Protein AF-A0AA92CLL3-F1 (afdb_monomer_lite)

Secondary structure (DSSP, 8-state):
-------------------HHHHHHHHHHS-TTSB-HHHHHHHHHHHHHTT---HHHHHHHHTTSHHHHHHHHHHHHHTT-------TT--B-HHHHHHHHHHHHHHTT---HHHHHHHHHHHHHHHHHHSPP--------S--------------

Structure (mmCIF, N/CA/C/O backbone):
data_AF-A0AA92CLL3-F1
#
_entry.id   AF-A0AA92CLL3-F1
#
loop_
_atom_site.group_PDB
_atom_site.id
_atom_site.type_symbol
_atom_site.label_atom_id
_atom_site.label_alt_id
_atom_site.label_comp_id
_atom_site.label_asym_id
_atom_site.label_entity_id
_atom_site.label_seq_id
_atom_site.pdbx_PDB_ins_code
_atom_site.Cartn_x
_atom_site.Cartn_y
_atom_site.Cartn_z
_atom_site.occupancy
_atom_site.B_iso_or_equiv
_atom_site.auth_seq_id
_atom_site.auth_comp_id
_atom_site.auth_asym_id
_atom_site.auth_atom_id
_atom_site.pdbx_PDB_model_num
ATOM 1 N N . MET A 1 1 ? -54.716 -18.758 -22.689 1.00 41.44 1 MET A N 1
ATOM 2 C CA . MET A 1 1 ? -53.294 -18.399 -22.881 1.00 41.44 1 MET A CA 1
ATOM 3 C C . MET A 1 1 ? -52.823 -17.810 -21.565 1.00 41.44 1 MET A C 1
ATOM 5 O O . MET A 1 1 ? -53.560 -17.015 -21.003 1.00 41.44 1 MET A O 1
ATOM 9 N N . LYS A 1 2 ? -51.735 -18.344 -21.000 1.00 40.25 2 LYS A N 1
ATOM 10 C CA . LYS A 1 2 ? -51.294 -18.073 -19.625 1.00 40.25 2 LYS A CA 1
ATOM 11 C C . LYS A 1 2 ? -50.705 -16.665 -19.520 1.00 40.25 2 LYS A C 1
ATOM 13 O O . LYS A 1 2 ? -49.882 -16.295 -20.350 1.00 40.25 2 LYS A O 1
ATOM 18 N N . GLU A 1 3 ? -51.135 -15.930 -18.503 1.00 40.72 3 GLU A N 1
ATOM 19 C CA . GLU A 1 3 ? -50.569 -14.650 -18.087 1.00 40.72 3 GLU A CA 1
ATOM 20 C C . GLU A 1 3 ? -49.137 -14.883 -17.591 1.00 40.72 3 GLU A C 1
ATOM 22 O O . GLU A 1 3 ? -48.907 -15.638 -16.644 1.00 40.72 3 GLU A O 1
ATOM 27 N N . ALA A 1 4 ? -48.162 -14.289 -18.279 1.00 44.03 4 ALA A N 1
ATOM 28 C CA . ALA A 1 4 ? -46.783 -14.271 -17.826 1.00 44.03 4 ALA A CA 1
ATOM 29 C C . ALA A 1 4 ? -46.662 -13.180 -16.760 1.00 44.03 4 ALA A C 1
ATOM 31 O O . ALA A 1 4 ? -46.654 -11.988 -17.058 1.00 44.03 4 ALA A O 1
ATOM 32 N N . LYS A 1 5 ? -46.632 -13.638 -15.510 1.00 43.91 5 LYS A N 1
ATOM 33 C CA . LYS A 1 5 ? -46.227 -12.903 -14.318 1.00 43.91 5 LYS A CA 1
ATOM 34 C C . LYS A 1 5 ? -44.885 -12.224 -14.603 1.00 43.91 5 LYS A C 1
ATOM 36 O O . LYS A 1 5 ? -43.877 -12.907 -14.745 1.00 43.91 5 LYS A O 1
ATOM 41 N N . THR A 1 6 ? -44.895 -10.902 -14.731 1.00 46.16 6 THR A N 1
ATOM 42 C CA . THR A 1 6 ? -43.689 -10.078 -14.781 1.00 46.16 6 THR A CA 1
ATOM 43 C C . THR A 1 6 ? -43.001 -10.233 -13.433 1.00 46.16 6 THR A C 1
ATOM 45 O O . THR A 1 6 ? -43.480 -9.728 -12.419 1.00 46.16 6 THR A O 1
ATOM 48 N N . GLU A 1 7 ? -41.958 -11.054 -13.402 1.00 46.69 7 GLU A N 1
ATOM 49 C CA . GLU A 1 7 ? -41.130 -11.237 -12.224 1.00 46.69 7 GLU A CA 1
ATOM 50 C C . GLU A 1 7 ? -40.374 -9.938 -11.953 1.00 46.69 7 GLU A C 1
ATOM 52 O O . GLU A 1 7 ? -39.758 -9.334 -12.831 1.00 46.69 7 GLU A O 1
ATOM 57 N N . ASP A 1 8 ? -40.527 -9.498 -10.715 1.00 45.31 8 ASP A N 1
ATOM 58 C CA . ASP A 1 8 ? -39.922 -8.337 -10.096 1.00 45.31 8 ASP A CA 1
ATOM 59 C C . ASP A 1 8 ? -38.395 -8.542 -10.055 1.00 45.31 8 ASP A C 1
ATOM 61 O O . ASP A 1 8 ? -37.841 -9.089 -9.107 1.00 45.31 8 ASP A O 1
ATOM 65 N N . PHE A 1 9 ? -37.697 -8.171 -11.133 1.00 46.66 9 PHE A N 1
ATOM 66 C CA . PHE A 1 9 ? -36.226 -8.144 -11.185 1.00 46.66 9 PHE A CA 1
ATOM 67 C C . PHE A 1 9 ? -35.639 -6.887 -10.520 1.00 46.66 9 PHE A C 1
ATOM 69 O O . PHE A 1 9 ? -34.449 -6.612 -10.651 1.00 46.66 9 PHE A O 1
ATOM 76 N N . ALA A 1 10 ? -36.440 -6.134 -9.761 1.00 44.22 10 ALA A N 1
ATOM 77 C CA . ALA A 1 10 ? -35.963 -5.068 -8.889 1.00 44.22 10 ALA A CA 1
ATOM 78 C C . ALA A 1 10 ? -35.622 -5.628 -7.494 1.00 44.22 10 ALA A C 1
ATOM 80 O O . ALA A 1 10 ? -36.030 -5.097 -6.457 1.00 44.22 10 ALA A O 1
ATOM 81 N N . SER A 1 11 ? -34.834 -6.708 -7.454 1.00 45.41 11 SER A N 1
ATOM 82 C CA . SER A 1 11 ? -34.151 -7.112 -6.227 1.00 45.41 11 SER A CA 1
ATOM 83 C C . SER A 1 11 ? -33.053 -6.093 -5.941 1.00 45.41 11 SER A C 1
ATOM 85 O O . SER A 1 11 ? -31.918 -6.246 -6.376 1.00 45.41 11 SER A O 1
ATOM 87 N N . HIS A 1 12 ? -33.456 -5.011 -5.277 1.00 48.03 12 HIS A N 1
ATOM 88 C CA . HIS A 1 12 ? -32.711 -4.266 -4.270 1.00 48.03 12 HIS A CA 1
ATOM 89 C C . HIS A 1 12 ? -31.213 -4.599 -4.205 1.00 48.03 12 HIS A C 1
ATOM 91 O O . HIS A 1 12 ? -30.767 -5.320 -3.318 1.00 48.03 12 HIS A O 1
ATOM 97 N N . VAL A 1 13 ? -30.419 -3.989 -5.081 1.00 51.12 13 VAL A N 1
ATOM 98 C CA . VAL A 1 13 ? -29.086 -3.555 -4.669 1.00 51.12 13 VAL A CA 1
ATOM 99 C C . VAL A 1 13 ? -29.294 -2.129 -4.189 1.00 51.12 13 VAL A C 1
ATOM 101 O O . VAL A 1 13 ? -29.165 -1.167 -4.944 1.00 51.12 13 VAL A O 1
ATOM 104 N N . ALA A 1 14 ? -29.773 -1.997 -2.950 1.00 47.31 14 ALA A N 1
ATOM 105 C CA . ALA A 1 14 ? -29.658 -0.718 -2.269 1.00 47.31 14 ALA A CA 1
ATOM 106 C C . ALA A 1 14 ? -28.170 -0.331 -2.308 1.00 47.31 14 ALA A C 1
ATOM 108 O O . ALA A 1 14 ? -27.340 -1.231 -2.154 1.00 47.31 14 ALA A O 1
ATOM 109 N N . PRO A 1 15 ? -27.812 0.946 -2.531 1.00 47.03 15 PRO A N 1
ATOM 110 C CA . PRO A 1 15 ? -26.441 1.379 -2.308 1.00 47.03 15 PRO A CA 1
ATOM 111 C C . PRO A 1 15 ? -26.108 0.996 -0.868 1.00 47.03 15 PRO A C 1
ATOM 113 O O . PRO A 1 15 ? -26.699 1.542 0.068 1.00 47.03 15 PRO A O 1
ATOM 116 N N . GLN A 1 16 ? -25.276 -0.033 -0.697 1.00 57.00 16 GLN A N 1
ATOM 117 C CA . GLN A 1 16 ? -24.818 -0.424 0.622 1.00 57.0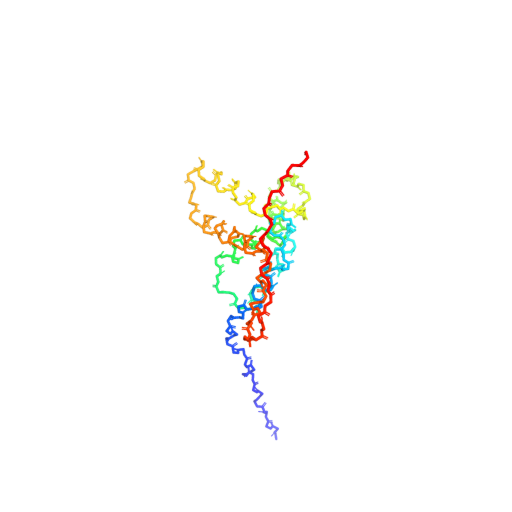0 16 GLN A CA 1
ATOM 118 C C . GLN A 1 16 ? -24.028 0.781 1.102 1.00 57.00 16 GLN A C 1
ATOM 120 O O . GLN A 1 16 ? -23.051 1.184 0.476 1.00 57.00 16 GLN A O 1
ATOM 125 N N . SER A 1 17 ? -24.576 1.474 2.097 1.00 65.19 17 SER A N 1
ATOM 126 C CA . SER A 1 17 ? -23.843 2.564 2.723 1.00 65.19 17 SER A CA 1
ATOM 127 C C . SER A 1 17 ? -22.552 1.956 3.265 1.00 65.19 17 SER A C 1
ATOM 129 O O . SER A 1 17 ? -22.643 0.849 3.801 1.00 65.19 17 SER A O 1
ATOM 131 N N . PRO A 1 18 ? -21.398 2.621 3.090 1.00 73.69 18 PRO A N 1
ATOM 132 C CA . PRO A 1 18 ? -20.124 2.089 3.549 1.00 73.69 18 PRO A CA 1
ATOM 133 C C . PRO A 1 18 ? -20.257 1.671 5.010 1.00 73.69 18 PRO A C 1
ATOM 135 O O . PRO A 1 18 ? -20.649 2.477 5.863 1.00 73.69 18 PRO A O 1
ATOM 138 N N . ASP A 1 19 ? -19.995 0.396 5.275 1.00 83.00 19 ASP A N 1
ATOM 139 C CA . ASP A 1 19 ? -19.970 -0.129 6.632 1.00 83.00 19 ASP A CA 1
ATOM 140 C C . ASP A 1 19 ? -18.566 0.106 7.184 1.00 83.00 19 ASP A C 1
ATOM 142 O O . ASP A 1 19 ? -17.649 -0.679 6.953 1.00 83.00 19 ASP A O 1
ATOM 146 N N . ALA A 1 20 ? -18.390 1.246 7.857 1.00 82.50 20 ALA A N 1
ATOM 147 C CA . ALA A 1 20 ? -17.099 1.654 8.401 1.00 82.50 20 ALA A CA 1
ATOM 148 C C . ALA A 1 20 ? -16.517 0.605 9.365 1.00 82.50 20 ALA A C 1
ATOM 150 O O . ALA A 1 20 ? -15.323 0.343 9.323 1.00 82.50 20 ALA A O 1
ATOM 151 N N . GLU A 1 21 ? -17.357 -0.055 10.172 1.00 84.81 21 GLU A N 1
ATOM 152 C CA . GLU A 1 21 ? -16.897 -1.096 11.100 1.00 84.81 21 GLU A CA 1
ATOM 153 C C . GLU A 1 21 ? -16.431 -2.348 10.342 1.00 84.81 21 GLU A C 1
ATOM 155 O O . GLU A 1 21 ? -15.437 -2.970 10.721 1.00 84.81 21 GLU A O 1
ATOM 160 N N . ALA A 1 22 ? -17.099 -2.694 9.235 1.00 88.19 22 ALA A N 1
ATOM 161 C CA . ALA A 1 22 ? -16.650 -3.773 8.360 1.00 88.19 22 ALA A CA 1
ATOM 162 C C . ALA A 1 22 ? -15.341 -3.429 7.633 1.00 88.19 22 ALA A C 1
ATOM 164 O O . ALA A 1 22 ? -14.468 -4.286 7.539 1.00 88.19 22 ALA A O 1
ATOM 165 N N . ILE A 1 23 ? -15.185 -2.193 7.150 1.00 88.81 23 ILE A N 1
ATOM 166 C CA . ILE A 1 23 ? -13.961 -1.715 6.484 1.00 88.81 23 ILE A CA 1
ATOM 167 C C . ILE A 1 23 ? -12.770 -1.753 7.451 1.00 88.81 23 ILE A C 1
ATOM 169 O O . ILE A 1 23 ? -11.726 -2.310 7.110 1.00 88.81 23 ILE A O 1
ATOM 173 N N . ASP A 1 24 ? -12.941 -1.248 8.673 1.00 88.06 24 ASP A N 1
ATOM 174 C CA . ASP A 1 24 ? -11.898 -1.281 9.703 1.00 88.06 24 ASP A CA 1
ATOM 175 C C . ASP A 1 24 ? -11.518 -2.726 10.063 1.00 88.06 24 ASP A C 1
ATOM 177 O O . ASP A 1 24 ? -10.338 -3.057 10.208 1.00 88.06 24 ASP A O 1
ATOM 181 N N . ALA A 1 25 ? -12.509 -3.620 10.160 1.00 90.06 25 ALA A N 1
ATOM 182 C CA . ALA A 1 25 ? -12.276 -5.038 10.416 1.00 90.06 25 ALA A CA 1
ATOM 183 C C . ALA A 1 25 ? -11.543 -5.736 9.260 1.00 90.06 25 ALA A C 1
ATOM 185 O O . ALA A 1 25 ? -10.701 -6.596 9.517 1.00 90.06 25 ALA A O 1
ATOM 186 N N . ILE A 1 26 ? -11.840 -5.372 8.006 1.00 92.94 26 ILE A N 1
ATOM 187 C CA . ILE A 1 26 ? -11.114 -5.860 6.827 1.00 92.94 26 ILE A CA 1
ATOM 188 C C . ILE A 1 26 ? -9.652 -5.453 6.950 1.00 92.94 26 ILE A C 1
ATOM 190 O O . ILE A 1 26 ? -8.795 -6.330 6.959 1.00 92.94 26 ILE A O 1
ATOM 194 N N . PHE A 1 27 ? -9.358 -4.163 7.142 1.00 91.31 27 PHE A N 1
ATOM 195 C CA . PHE A 1 27 ? -7.975 -3.715 7.299 1.00 91.31 27 PHE A CA 1
ATOM 196 C C . PHE A 1 27 ? -7.276 -4.416 8.463 1.00 91.31 27 PHE A C 1
ATOM 198 O O . PHE A 1 27 ? -6.148 -4.860 8.299 1.00 91.31 27 PHE A O 1
ATOM 205 N N . ALA A 1 28 ? -7.929 -4.603 9.610 1.00 90.19 28 ALA A N 1
ATOM 206 C CA . ALA A 1 28 ? -7.338 -5.292 10.759 1.00 90.19 28 ALA A CA 1
ATOM 207 C C . ALA A 1 28 ? -6.974 -6.772 10.507 1.00 90.19 28 ALA A C 1
ATOM 209 O O . ALA A 1 28 ? -6.165 -7.329 11.252 1.00 90.19 28 ALA A O 1
ATOM 210 N N . ASN A 1 29 ? -7.553 -7.418 9.489 1.00 92.62 29 ASN A N 1
ATOM 211 C CA . ASN A 1 29 ? -7.257 -8.811 9.146 1.00 92.62 29 ASN A CA 1
ATOM 212 C C . ASN A 1 29 ? -5.997 -8.978 8.283 1.00 92.62 29 ASN A C 1
ATOM 214 O O . ASN A 1 29 ? -5.513 -10.104 8.160 1.00 92.62 29 ASN A O 1
ATOM 218 N N . TYR A 1 30 ? -5.466 -7.896 7.704 1.00 93.50 30 TYR A N 1
ATOM 219 C CA . TYR A 1 30 ? -4.308 -7.935 6.812 1.00 93.50 30 TYR A CA 1
ATOM 220 C C . TYR A 1 30 ? -3.132 -7.142 7.394 1.00 93.50 30 TYR A C 1
ATOM 222 O O . TYR A 1 30 ? -3.251 -5.955 7.705 1.00 93.50 30 TYR A O 1
ATOM 230 N N . ASP A 1 31 ? -1.969 -7.788 7.502 1.00 92.94 31 ASP A N 1
ATOM 231 C CA . ASP A 1 31 ? -0.717 -7.134 7.892 1.00 92.94 31 ASP A CA 1
ATOM 232 C C . ASP A 1 31 ? -0.036 -6.541 6.656 1.00 92.94 31 ASP A C 1
ATOM 234 O O . ASP A 1 31 ? 0.592 -7.255 5.878 1.00 92.94 31 ASP A O 1
ATOM 238 N N . LEU A 1 32 ? -0.134 -5.222 6.476 1.00 92.00 32 LEU A N 1
ATOM 239 C CA . LEU A 1 32 ? 0.423 -4.535 5.305 1.00 92.00 32 LEU A CA 1
ATOM 240 C C . LEU A 1 32 ? 1.961 -4.593 5.228 1.00 92.00 32 LEU A C 1
ATOM 242 O O . LEU A 1 32 ? 2.522 -4.316 4.165 1.00 92.00 32 LEU A O 1
ATOM 246 N N . SER A 1 33 ? 2.648 -4.949 6.318 1.00 91.25 33 SER A N 1
ATOM 247 C CA . SER A 1 33 ? 4.106 -5.123 6.345 1.00 91.25 33 SER A CA 1
ATOM 248 C C . SER A 1 33 ? 4.563 -6.534 5.951 1.00 91.25 33 SER A C 1
ATOM 250 O O . SER A 1 33 ? 5.734 -6.732 5.622 1.00 91.25 33 SER A O 1
ATOM 252 N N . ASP A 1 34 ? 3.646 -7.504 5.933 1.00 93.50 34 ASP A N 1
ATOM 253 C CA . ASP A 1 34 ? 3.898 -8.894 5.542 1.00 93.50 34 ASP A CA 1
ATOM 254 C C . ASP A 1 34 ? 2.694 -9.463 4.776 1.00 93.50 34 ASP A C 1
ATOM 256 O O . ASP A 1 34 ? 2.064 -10.436 5.190 1.00 93.50 34 ASP A O 1
ATOM 260 N N . ILE A 1 35 ? 2.364 -8.839 3.641 1.00 93.38 35 ILE A N 1
ATOM 261 C CA . ILE A 1 35 ? 1.192 -9.198 2.837 1.00 93.38 35 ILE A CA 1
ATOM 262 C C . ILE A 1 35 ? 1.592 -9.912 1.546 1.00 93.38 35 ILE A C 1
ATOM 264 O O . ILE A 1 35 ? 2.514 -9.502 0.829 1.00 93.38 35 ILE A O 1
ATOM 268 N N . SER A 1 36 ? 0.886 -10.988 1.208 1.00 92.75 36 SER A N 1
ATOM 269 C CA . SER A 1 36 ? 1.039 -11.657 -0.081 1.00 92.75 36 SER A CA 1
ATOM 270 C C . SER A 1 36 ? 0.209 -10.976 -1.183 1.00 92.75 36 SER A C 1
ATOM 272 O O . SER A 1 36 ? -0.855 -10.411 -0.928 1.00 92.75 36 SER A O 1
ATOM 274 N N . PRO A 1 37 ? 0.617 -11.086 -2.459 1.00 91.50 37 PRO A N 1
ATOM 275 C CA . PRO A 1 37 ? -0.175 -10.594 -3.590 1.00 91.50 37 PRO A CA 1
ATOM 276 C C . PRO A 1 37 ? -1.608 -11.149 -3.665 1.00 91.50 37 PRO A C 1
ATOM 278 O O . PRO A 1 37 ? -2.487 -10.493 -4.213 1.00 91.50 37 PRO A O 1
ATOM 281 N N . GLN A 1 38 ? -1.861 -12.347 -3.131 1.00 92.50 38 GLN A N 1
ATOM 282 C CA . GLN A 1 38 ? -3.207 -12.935 -3.104 1.00 92.50 38 GLN A CA 1
ATOM 283 C C . GLN A 1 38 ? -4.081 -12.291 -2.027 1.00 92.50 38 GLN A C 1
ATOM 285 O O . GLN A 1 38 ? -5.252 -12.023 -2.270 1.00 92.50 38 GLN A O 1
ATOM 290 N N . GLU A 1 39 ? -3.503 -12.004 -0.861 1.00 94.25 39 GLU A N 1
ATOM 291 C CA . GLU A 1 39 ? -4.186 -11.273 0.209 1.00 94.25 39 GLU A CA 1
ATOM 292 C C . GLU A 1 39 ? -4.503 -9.837 -0.213 1.00 94.25 39 GLU A C 1
ATOM 294 O O . GLU A 1 39 ? -5.562 -9.326 0.125 1.00 94.25 39 GLU A O 1
ATOM 299 N N . ILE A 1 40 ? -3.646 -9.212 -1.027 1.00 93.75 40 ILE A N 1
ATOM 300 C CA . ILE A 1 40 ? -3.932 -7.909 -1.645 1.00 93.75 40 ILE A CA 1
ATOM 301 C C . ILE A 1 40 ? -5.183 -7.972 -2.535 1.00 93.75 40 ILE A C 1
ATOM 303 O O . ILE A 1 40 ? -6.042 -7.095 -2.432 1.00 93.75 40 ILE A O 1
ATOM 307 N N . ASP A 1 41 ? -5.289 -8.986 -3.403 1.00 93.31 41 ASP A N 1
ATOM 308 C CA . ASP A 1 41 ? -6.470 -9.171 -4.260 1.00 93.31 41 ASP A CA 1
ATOM 309 C C . ASP A 1 41 ? -7.729 -9.409 -3.408 1.00 93.31 41 ASP A C 1
ATOM 311 O O . ASP A 1 41 ? -8.763 -8.783 -3.638 1.00 93.31 41 ASP A O 1
ATOM 315 N N . GLN A 1 42 ? -7.626 -10.257 -2.380 1.00 94.75 42 GLN A N 1
ATOM 316 C CA . GLN A 1 42 ? -8.738 -10.554 -1.478 1.00 94.75 42 GLN A CA 1
ATOM 317 C C . GLN A 1 42 ? -9.191 -9.315 -0.693 1.00 94.75 42 GLN A C 1
ATOM 319 O O . GLN A 1 42 ? -10.387 -9.032 -0.628 1.00 94.75 42 GLN A O 1
ATOM 324 N N . MET A 1 43 ? -8.249 -8.545 -0.145 1.00 95.06 43 MET A N 1
ATOM 325 C CA . MET A 1 43 ? -8.541 -7.303 0.565 1.00 95.06 43 MET A CA 1
ATOM 326 C C . MET A 1 43 ? -9.246 -6.299 -0.354 1.00 95.06 43 MET A C 1
ATOM 328 O O . MET A 1 43 ? -10.216 -5.670 0.060 1.00 95.06 43 MET A O 1
ATOM 332 N N . ALA A 1 44 ? -8.809 -6.165 -1.610 1.00 94.38 44 ALA A N 1
ATOM 333 C CA . ALA A 1 44 ? -9.462 -5.281 -2.573 1.00 94.38 44 ALA A CA 1
ATOM 334 C C . ALA A 1 44 ? -10.923 -5.690 -2.839 1.00 94.38 44 ALA A C 1
ATOM 336 O O . ALA A 1 44 ? -11.808 -4.831 -2.825 1.00 94.38 44 ALA A O 1
ATOM 337 N N . ASP A 1 45 ? -11.185 -6.985 -3.033 1.00 94.12 45 ASP A N 1
ATOM 338 C CA . ASP A 1 45 ? -12.539 -7.511 -3.241 1.00 94.12 45 ASP A CA 1
ATOM 339 C C . ASP A 1 45 ? -13.434 -7.298 -2.008 1.00 94.12 45 ASP A C 1
ATOM 341 O O . ASP A 1 45 ? -14.592 -6.886 -2.138 1.00 94.12 45 ASP A O 1
ATOM 345 N N . GLU A 1 46 ? -12.900 -7.529 -0.805 1.00 94.25 46 GLU A N 1
ATOM 346 C CA . GLU A 1 46 ? -13.611 -7.321 0.460 1.00 94.25 46 GLU A CA 1
ATOM 347 C C . GLU A 1 46 ? -13.949 -5.842 0.692 1.00 94.25 46 GLU A C 1
ATOM 349 O O . GLU A 1 46 ? -15.086 -5.524 1.048 1.00 94.25 46 GLU A O 1
ATOM 354 N N . LEU A 1 47 ? -13.014 -4.926 0.418 1.00 92.94 47 LEU A N 1
ATOM 355 C CA . LEU A 1 47 ? -13.244 -3.481 0.530 1.00 92.94 47 LEU A CA 1
ATOM 356 C C . LEU A 1 47 ? -14.325 -2.999 -0.446 1.00 92.94 47 LEU A C 1
ATOM 358 O O . LEU A 1 47 ? -15.207 -2.225 -0.067 1.00 92.94 47 LEU A O 1
ATOM 362 N N . VAL A 1 48 ? -14.304 -3.484 -1.692 1.00 91.94 48 VAL A N 1
ATOM 363 C CA . VAL A 1 48 ? -15.343 -3.169 -2.686 1.00 91.94 48 VAL A CA 1
ATOM 364 C C . VAL A 1 48 ? -16.704 -3.706 -2.239 1.00 91.94 48 VAL A C 1
ATOM 366 O O . VAL A 1 48 ? -17.706 -2.997 -2.345 1.00 91.94 48 VAL A O 1
ATOM 369 N N . ALA A 1 49 ? -16.755 -4.929 -1.705 1.00 91.06 49 ALA A N 1
ATOM 370 C CA . ALA A 1 49 ? -17.987 -5.525 -1.192 1.00 91.06 49 ALA A CA 1
ATOM 371 C C . ALA A 1 49 ? -18.543 -4.777 0.034 1.00 91.06 49 ALA A C 1
ATOM 373 O O . ALA A 1 49 ? -19.760 -4.657 0.168 1.00 91.06 49 ALA A O 1
ATOM 374 N N . ALA A 1 50 ? -17.672 -4.237 0.891 1.00 89.44 50 ALA A N 1
ATOM 375 C CA . ALA A 1 50 ? -18.044 -3.417 2.047 1.00 89.44 50 ALA A CA 1
ATOM 376 C C . ALA A 1 50 ? -18.450 -1.973 1.682 1.00 89.44 50 ALA A C 1
ATOM 378 O O . ALA A 1 50 ? -18.907 -1.216 2.542 1.00 89.44 50 ALA A O 1
ATOM 379 N N . GLY A 1 51 ? -18.319 -1.589 0.407 1.00 88.44 51 GLY A N 1
ATOM 380 C CA . GLY A 1 51 ? -18.700 -0.269 -0.089 1.00 88.44 51 GLY A CA 1
ATOM 381 C C . GLY A 1 51 ? -17.655 0.821 0.154 1.00 88.44 51 GLY A C 1
ATOM 382 O O . GLY A 1 51 ? -18.026 1.993 0.181 1.00 88.44 51 GLY A O 1
ATOM 383 N N . PHE A 1 52 ? -16.378 0.460 0.325 1.00 90.81 52 PHE A N 1
ATOM 384 C CA . PHE A 1 52 ? -15.277 1.420 0.422 1.00 90.81 52 PHE A CA 1
ATOM 385 C C . PHE A 1 52 ? -15.234 2.315 -0.825 1.00 90.81 52 PHE A C 1
ATOM 387 O O . PHE A 1 52 ? -15.257 1.824 -1.956 1.00 90.81 52 PHE A O 1
ATOM 394 N N . ASP A 1 53 ? -15.216 3.634 -0.635 1.00 88.25 53 ASP A N 1
ATOM 395 C CA . ASP A 1 53 ? -15.480 4.611 -1.695 1.00 88.25 53 ASP A CA 1
ATOM 396 C C . ASP A 1 53 ? -14.216 5.193 -2.350 1.00 88.25 53 ASP A C 1
ATOM 398 O O . ASP A 1 53 ? -14.311 5.797 -3.428 1.00 88.25 53 ASP A O 1
ATOM 402 N N . ASP A 1 54 ? -13.025 4.947 -1.793 1.00 90.38 54 ASP A N 1
ATOM 403 C CA . ASP A 1 54 ? -11.767 5.345 -2.426 1.00 90.38 54 ASP A CA 1
ATOM 404 C C . ASP A 1 54 ? -11.339 4.363 -3.529 1.00 90.38 54 ASP A C 1
ATOM 406 O O . ASP A 1 54 ? -10.518 3.456 -3.371 1.00 90.38 54 ASP A O 1
ATOM 410 N N . MET A 1 55 ? -11.881 4.596 -4.722 1.00 89.12 55 MET A N 1
ATOM 411 C CA . MET A 1 55 ? -11.533 3.826 -5.916 1.00 89.12 55 MET A CA 1
ATOM 412 C C . MET A 1 55 ? -10.068 3.981 -6.340 1.00 89.12 55 MET A C 1
ATOM 414 O O . MET A 1 55 ? -9.538 3.090 -7.005 1.00 89.12 55 MET A O 1
ATOM 418 N N . LYS A 1 56 ? -9.398 5.092 -6.002 1.00 90.19 56 LYS A N 1
ATOM 419 C CA . LYS A 1 56 ? -7.981 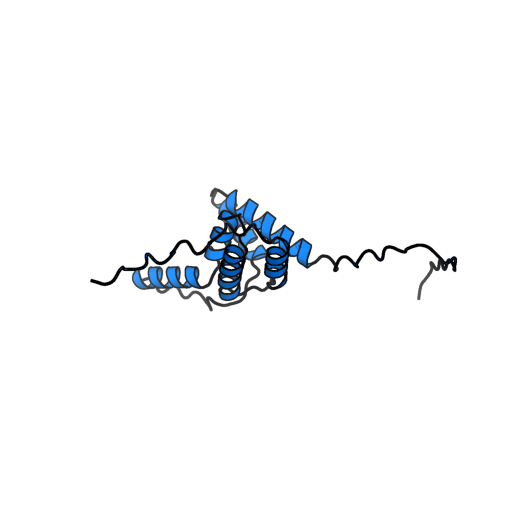5.267 -6.354 1.00 90.19 56 LYS A CA 1
ATOM 420 C C . LYS A 1 56 ? -7.116 4.366 -5.491 1.00 90.19 56 LYS A C 1
ATOM 422 O O . LYS A 1 56 ? -6.214 3.728 -6.031 1.00 90.19 56 LYS A O 1
ATOM 427 N N . PHE A 1 57 ? -7.426 4.283 -4.201 1.00 92.75 57 PHE A N 1
ATOM 428 C CA . PHE A 1 57 ? -6.790 3.352 -3.281 1.00 92.75 57 PHE A CA 1
ATOM 429 C C . PHE A 1 57 ? -6.956 1.907 -3.766 1.00 92.75 57 PHE A C 1
ATOM 431 O O . PHE A 1 57 ? -5.958 1.215 -3.960 1.00 92.75 57 PHE A O 1
ATOM 438 N N . ILE A 1 58 ? -8.184 1.482 -4.092 1.00 93.25 58 ILE A N 1
ATOM 439 C CA . ILE A 1 58 ? -8.453 0.128 -4.617 1.00 93.25 58 ILE A CA 1
ATOM 440 C C . ILE A 1 58 ? -7.678 -0.149 -5.913 1.00 93.25 58 ILE A C 1
ATOM 442 O O . ILE A 1 58 ? -7.067 -1.208 -6.071 1.00 93.25 58 ILE A O 1
ATOM 446 N N . MET A 1 59 ? -7.650 0.803 -6.850 1.00 91.19 59 MET A N 1
ATOM 447 C CA . MET A 1 59 ? -6.871 0.643 -8.081 1.00 91.19 59 MET A CA 1
ATOM 448 C C . MET A 1 59 ? -5.372 0.508 -7.801 1.00 91.19 59 MET A C 1
ATOM 450 O O . MET A 1 59 ? -4.720 -0.345 -8.393 1.00 91.19 59 MET A O 1
ATOM 454 N N . MET A 1 60 ? -4.813 1.319 -6.902 1.00 91.69 60 MET A N 1
ATOM 455 C CA . MET A 1 60 ? -3.397 1.230 -6.533 1.00 91.69 60 MET A CA 1
ATOM 456 C C . MET A 1 60 ? -3.076 -0.106 -5.864 1.00 91.69 60 MET A C 1
ATOM 458 O O . MET A 1 60 ? -2.086 -0.747 -6.230 1.00 91.69 60 MET A O 1
ATOM 462 N N . LEU A 1 61 ? -3.947 -0.551 -4.961 1.00 93.12 61 LEU A N 1
ATOM 463 C CA . LEU A 1 61 ? -3.833 -1.816 -4.254 1.00 93.12 61 LEU A CA 1
ATOM 464 C C . LEU A 1 61 ? -3.816 -3.003 -5.229 1.00 93.12 61 LEU A C 1
ATOM 466 O O . LEU A 1 61 ? -2.868 -3.783 -5.237 1.00 93.12 61 LEU A O 1
ATOM 470 N N . THR A 1 62 ? -4.786 -3.077 -6.142 1.00 91.94 62 THR A N 1
ATOM 471 C CA . THR A 1 62 ? -4.878 -4.165 -7.137 1.00 91.94 62 THR A CA 1
ATOM 472 C C . THR A 1 62 ? -3.672 -4.238 -8.082 1.00 91.94 62 THR A C 1
ATOM 474 O O . THR A 1 62 ? -3.317 -5.327 -8.528 1.00 91.94 62 THR A O 1
ATOM 477 N N . THR A 1 63 ? -2.943 -3.137 -8.334 1.00 89.62 63 THR A N 1
ATOM 478 C CA . THR A 1 63 ? -1.678 -3.205 -9.106 1.00 89.62 63 THR A CA 1
ATOM 479 C C . THR A 1 63 ? -0.564 -3.994 -8.409 1.00 89.62 63 THR A C 1
ATOM 481 O O . THR A 1 63 ? 0.428 -4.363 -9.044 1.00 89.62 63 THR A O 1
ATOM 484 N N . LYS A 1 64 ? -0.693 -4.234 -7.101 1.00 89.50 64 LYS A N 1
ATOM 485 C CA . LYS A 1 64 ? 0.233 -5.046 -6.300 1.00 89.50 64 LYS A CA 1
ATOM 486 C C . LYS A 1 64 ? -0.225 -6.498 -6.169 1.00 89.50 64 LYS A C 1
ATOM 488 O O . LYS A 1 64 ? 0.575 -7.344 -5.769 1.00 89.50 64 LYS A O 1
ATOM 493 N N . GLY A 1 65 ? -1.467 -6.782 -6.546 1.00 90.12 65 GLY A N 1
ATOM 494 C CA . GLY A 1 65 ? -2.099 -8.083 -6.408 1.00 90.12 65 GLY A CA 1
ATOM 495 C C . GLY A 1 65 ? -1.590 -9.145 -7.383 1.00 90.12 65 GLY A C 1
ATOM 496 O O . GLY A 1 65 ? -0.920 -8.853 -8.384 1.00 90.12 65 GLY A O 1
ATOM 497 N N . ALA A 1 66 ? -1.896 -10.405 -7.085 1.00 88.25 66 ALA A N 1
ATOM 498 C CA . ALA A 1 66 ? -1.459 -11.561 -7.859 1.00 88.25 66 ALA A CA 1
ATOM 499 C C . ALA A 1 66 ? -2.053 -11.549 -9.273 1.00 88.25 66 ALA A C 1
ATOM 501 O O . ALA A 1 66 ? -1.346 -11.865 -10.233 1.00 88.25 66 ALA A O 1
ATOM 502 N N . ALA A 1 67 ? -3.316 -11.139 -9.424 1.00 85.88 67 ALA A N 1
ATOM 503 C CA . ALA A 1 67 ? -3.996 -11.067 -10.715 1.00 85.88 67 ALA A CA 1
ATOM 504 C C . ALA A 1 67 ? -3.279 -10.121 -11.691 1.00 85.88 67 ALA A C 1
ATOM 506 O O . ALA A 1 67 ? -3.003 -10.486 -12.838 1.00 85.88 67 ALA A O 1
ATOM 507 N N . PHE A 1 68 ? -2.904 -8.927 -11.226 1.00 86.00 68 PHE A N 1
ATOM 508 C CA . PHE A 1 68 ? -2.173 -7.963 -12.046 1.00 86.00 68 PHE A CA 1
ATOM 509 C C . PHE A 1 68 ? -0.762 -8.459 -12.381 1.00 86.00 68 PHE A C 1
ATOM 511 O O . PHE A 1 68 ? -0.312 -8.364 -13.525 1.00 86.00 68 PHE A O 1
ATOM 518 N N . GLN A 1 69 ? -0.067 -9.047 -11.406 1.00 83.38 69 GLN A N 1
ATOM 519 C CA . GLN A 1 69 ? 1.256 -9.623 -11.635 1.00 83.38 69 GLN A CA 1
ATOM 520 C C . GLN A 1 69 ? 1.226 -10.796 -12.625 1.00 83.38 69 GLN A C 1
ATOM 522 O O . GLN A 1 69 ? 2.148 -10.933 -13.431 1.00 83.38 69 GLN A O 1
ATOM 527 N N . ALA A 1 70 ? 0.189 -11.633 -12.589 1.00 82.75 70 ALA A N 1
ATOM 528 C CA . ALA A 1 70 ? -0.013 -12.715 -13.548 1.00 82.75 70 ALA A CA 1
ATOM 529 C C . ALA A 1 70 ? -0.276 -12.170 -14.958 1.00 82.75 70 ALA A C 1
ATOM 531 O O . ALA A 1 70 ? 0.326 -12.651 -15.917 1.00 82.75 70 ALA A O 1
ATOM 532 N N . HIS A 1 71 ? -1.092 -11.118 -15.076 1.00 83.06 71 HIS A N 1
ATOM 533 C CA . HIS A 1 71 ? -1.348 -10.464 -16.358 1.00 83.06 71 HIS A CA 1
ATOM 534 C C . HIS A 1 71 ? -0.065 -9.885 -16.974 1.00 83.06 71 HIS A C 1
ATOM 536 O O . HIS A 1 71 ? 0.227 -10.132 -18.142 1.00 83.06 71 HIS A O 1
ATOM 542 N N . LEU A 1 72 ? 0.773 -9.217 -16.172 1.00 80.44 72 LEU A N 1
ATOM 543 C CA . LEU A 1 72 ? 2.079 -8.748 -16.640 1.00 80.44 72 LEU A CA 1
ATOM 544 C C . LEU A 1 72 ? 2.977 -9.903 -17.100 1.00 80.44 72 LEU A C 1
ATOM 546 O O . LEU A 1 72 ? 3.658 -9.779 -18.115 1.00 80.44 72 LEU A O 1
ATOM 550 N N . GLN A 1 73 ? 3.011 -11.018 -16.364 1.00 74.19 73 GLN A N 1
ATOM 551 C CA . GLN A 1 73 ? 3.804 -12.189 -16.754 1.00 74.19 73 GLN A CA 1
ATOM 552 C C . GLN A 1 73 ? 3.357 -12.755 -18.101 1.00 74.19 73 GLN A C 1
ATOM 554 O O . GLN A 1 73 ? 4.210 -13.089 -18.924 1.00 74.19 73 GLN A O 1
ATOM 559 N N . GLU A 1 74 ? 2.048 -12.834 -18.338 1.00 76.38 74 GLU A N 1
ATOM 560 C CA . GLU A 1 74 ? 1.498 -13.280 -19.615 1.00 76.38 74 GLU A CA 1
ATOM 561 C C . GLU A 1 74 ? 1.903 -12.338 -20.759 1.00 76.38 74 GLU A C 1
ATOM 563 O O . GLU A 1 74 ? 2.452 -12.801 -21.762 1.00 76.38 74 GLU A O 1
ATOM 568 N N . ASP A 1 75 ? 1.747 -11.026 -20.579 1.00 76.19 75 ASP A N 1
ATOM 569 C CA . ASP A 1 75 ? 2.132 -10.024 -21.580 1.00 76.19 75 ASP A CA 1
ATOM 570 C C . ASP A 1 75 ? 3.636 -10.077 -21.905 1.00 76.19 75 ASP A C 1
ATOM 572 O O . ASP A 1 75 ? 4.043 -10.038 -23.073 1.00 76.19 75 ASP A O 1
ATOM 576 N N . PHE A 1 76 ? 4.494 -10.220 -20.887 1.00 71.00 76 PHE A N 1
ATOM 577 C CA . PHE A 1 76 ? 5.940 -10.338 -21.095 1.00 71.00 76 PHE A CA 1
ATOM 578 C C . PHE A 1 76 ? 6.325 -11.662 -21.763 1.00 71.00 76 PHE A C 1
ATOM 580 O O . PHE A 1 76 ? 7.162 -11.650 -22.671 1.00 71.00 76 PHE A O 1
ATOM 587 N N . ALA A 1 77 ? 5.694 -12.779 -21.391 1.00 68.75 77 ALA A N 1
ATOM 588 C CA . ALA A 1 77 ? 5.925 -14.072 -22.032 1.00 68.75 77 ALA A CA 1
ATOM 589 C C . ALA A 1 77 ? 5.557 -14.035 -23.525 1.00 68.75 77 ALA A C 1
ATOM 591 O O . ALA A 1 77 ? 6.293 -14.560 -24.363 1.00 68.75 77 ALA A O 1
ATOM 592 N N . GLN A 1 78 ? 4.470 -13.344 -23.879 1.00 70.38 78 GLN A N 1
ATOM 593 C CA . GLN A 1 78 ? 4.067 -13.133 -25.272 1.00 70.38 78 GLN A CA 1
ATOM 594 C C . GLN A 1 78 ? 5.001 -12.174 -26.031 1.00 70.38 78 GLN A C 1
ATOM 596 O O . GLN A 1 78 ? 5.132 -12.279 -27.251 1.00 70.38 78 GLN A O 1
ATOM 601 N N . SER A 1 79 ? 5.702 -11.278 -25.327 1.00 70.62 79 SER A N 1
ATOM 602 C CA . SER A 1 79 ? 6.677 -10.347 -25.918 1.00 70.62 79 SER A CA 1
ATOM 603 C C . SER A 1 79 ? 8.030 -10.984 -26.285 1.00 70.62 79 SER A C 1
ATOM 605 O O . SER A 1 79 ? 8.877 -10.324 -26.889 1.00 70.62 79 SER A O 1
ATOM 607 N N . GLY A 1 80 ? 8.249 -12.261 -25.942 1.00 62.94 80 GLY A N 1
ATOM 608 C CA . GLY A 1 80 ? 9.487 -12.995 -26.234 1.00 62.94 80 GLY A CA 1
ATOM 609 C C . GLY A 1 80 ? 10.656 -12.697 -25.287 1.00 62.94 80 GLY A C 1
ATOM 610 O O . GLY A 1 80 ? 11.770 -13.159 -25.536 1.00 62.94 80 GLY A O 1
ATOM 611 N N . TYR A 1 81 ? 10.421 -11.951 -24.203 1.00 57.16 81 TYR A N 1
ATOM 612 C CA . TYR A 1 81 ? 11.393 -11.724 -23.134 1.00 57.16 81 TYR A CA 1
ATOM 613 C C . TYR A 1 81 ? 11.101 -12.651 -21.945 1.00 57.16 81 TYR A C 1
ATOM 615 O O . TYR A 1 81 ? 10.117 -12.464 -21.233 1.00 57.16 81 TYR A O 1
ATOM 623 N N . GLU A 1 82 ? 11.983 -13.622 -21.683 1.00 53.56 82 GLU A N 1
ATOM 624 C CA . GLU A 1 82 ? 11.978 -14.370 -20.418 1.00 53.56 82 GLU A CA 1
ATOM 625 C C . GLU A 1 82 ? 12.491 -13.463 -19.296 1.00 53.56 82 GLU A C 1
ATOM 627 O O . GLU A 1 82 ? 13.695 -13.298 -19.087 1.00 53.56 82 GLU A O 1
ATOM 632 N N . VAL A 1 83 ? 11.571 -12.843 -18.563 1.00 55.09 83 VAL A N 1
ATOM 633 C CA . VAL A 1 83 ? 11.919 -12.167 -17.317 1.00 55.09 83 VAL A CA 1
ATOM 634 C C . VAL A 1 83 ? 11.786 -13.187 -16.192 1.00 55.09 83 VAL A C 1
ATOM 636 O O . VAL A 1 83 ? 10.681 -13.472 -15.740 1.00 55.09 83 VAL A O 1
ATOM 639 N N . SER A 1 84 ? 12.912 -13.720 -15.711 1.00 49.50 84 SER A N 1
ATOM 640 C CA . SER A 1 84 ? 12.962 -14.443 -14.433 1.00 49.50 84 SER A CA 1
ATOM 641 C C . SER A 1 84 ? 12.662 -13.468 -13.296 1.00 49.50 84 SER A C 1
ATOM 643 O O . SER A 1 84 ? 13.571 -12.908 -12.682 1.00 49.50 84 SER A O 1
ATOM 645 N N . ARG A 1 85 ? 11.380 -13.220 -13.030 1.00 54.47 85 ARG A N 1
ATOM 646 C CA . ARG A 1 85 ? 10.945 -12.606 -11.776 1.00 54.47 85 ARG A CA 1
ATOM 647 C C . ARG A 1 85 ? 10.757 -13.737 -10.776 1.00 54.47 85 ARG A C 1
ATOM 649 O O . ARG A 1 85 ? 10.034 -14.689 -11.046 1.00 54.47 85 ARG A O 1
ATOM 656 N N . GLY A 1 86 ? 11.488 -13.663 -9.662 1.00 53.94 86 GLY A N 1
ATOM 657 C CA . GLY A 1 86 ? 11.354 -14.601 -8.548 1.00 53.94 86 GLY A CA 1
ATOM 658 C C . GLY A 1 86 ? 9.908 -14.700 -8.055 1.00 53.94 86 GLY A C 1
ATOM 659 O O . GLY A 1 86 ? 9.066 -13.905 -8.463 1.00 53.94 86 GLY A O 1
ATOM 660 N N . ASN A 1 87 ? 9.647 -15.698 -7.201 1.00 56.78 87 ASN A N 1
ATOM 661 C CA . ASN A 1 87 ? 8.322 -16.093 -6.709 1.00 56.78 87 ASN A CA 1
ATOM 662 C C . ASN A 1 87 ? 7.336 -14.913 -6.610 1.00 56.78 87 ASN A C 1
ATOM 664 O O . ASN A 1 87 ? 7.371 -14.153 -5.647 1.00 56.78 87 ASN A O 1
ATOM 668 N N . SER A 1 88 ? 6.461 -14.779 -7.611 1.00 62.31 88 SER A N 1
ATOM 669 C CA . SER A 1 88 ? 5.523 -13.655 -7.753 1.00 62.31 88 SER A CA 1
ATOM 670 C C . SER A 1 88 ? 4.386 -13.674 -6.728 1.00 62.31 88 SER A C 1
ATOM 672 O O . SER A 1 88 ? 3.507 -12.832 -6.791 1.00 62.31 88 SER A O 1
ATOM 674 N N . ASN A 1 89 ? 4.410 -14.632 -5.795 1.00 69.56 89 ASN A N 1
ATOM 675 C CA . ASN A 1 89 ? 3.512 -14.727 -4.645 1.00 69.56 89 ASN A CA 1
ATOM 676 C C . ASN A 1 89 ? 4.254 -14.567 -3.309 1.00 69.56 89 ASN A C 1
ATOM 678 O O . ASN A 1 89 ? 3.695 -14.894 -2.267 1.00 69.56 89 ASN A O 1
ATOM 682 N N . ALA A 1 90 ? 5.523 -14.152 -3.314 1.00 81.94 90 ALA A N 1
ATOM 683 C CA . ALA A 1 90 ? 6.227 -13.890 -2.067 1.00 81.94 90 ALA A CA 1
ATOM 684 C C . ALA A 1 90 ? 5.585 -12.707 -1.334 1.00 81.94 90 ALA A C 1
ATOM 686 O O . ALA A 1 90 ? 5.218 -11.714 -1.966 1.00 81.94 90 ALA A O 1
ATOM 687 N N . ASN A 1 91 ? 5.490 -12.828 -0.011 1.00 91.00 91 ASN A N 1
ATOM 688 C CA . ASN A 1 91 ? 5.061 -11.736 0.845 1.00 91.00 91 ASN A CA 1
ATOM 689 C C . ASN A 1 91 ? 5.977 -10.523 0.673 1.00 91.00 91 ASN A C 1
ATOM 691 O O . ASN A 1 91 ? 7.175 -10.655 0.384 1.00 91.00 91 ASN A O 1
ATOM 695 N N . MET A 1 92 ? 5.397 -9.345 0.852 1.00 90.62 92 MET A N 1
ATOM 696 C CA . MET A 1 92 ? 6.095 -8.078 0.755 1.00 90.62 92 MET A CA 1
ATOM 697 C C . MET A 1 92 ? 5.636 -7.122 1.847 1.00 90.62 92 MET A C 1
ATOM 699 O O . MET A 1 92 ? 4.490 -7.162 2.288 1.00 90.62 92 MET A O 1
ATOM 703 N N . ASP A 1 93 ? 6.528 -6.202 2.190 1.00 94.12 93 ASP A N 1
ATOM 704 C CA . ASP A 1 93 ? 6.167 -5.005 2.930 1.00 94.12 93 ASP A CA 1
ATOM 705 C C . ASP A 1 93 ? 5.617 -3.978 1.934 1.00 94.12 93 ASP A C 1
ATOM 707 O O . ASP A 1 93 ? 6.359 -3.394 1.134 1.00 94.12 93 ASP A O 1
ATOM 711 N N . LEU A 1 94 ? 4.294 -3.805 1.929 1.00 92.31 94 LEU A N 1
ATOM 712 C CA . LEU A 1 94 ? 3.603 -2.919 0.995 1.00 92.31 94 LEU A CA 1
ATOM 713 C C . LEU A 1 94 ? 4.021 -1.455 1.192 1.00 92.31 94 LEU A C 1
ATOM 715 O O . LEU A 1 94 ? 4.083 -0.695 0.217 1.00 92.31 94 LEU A O 1
ATOM 719 N N . ILE A 1 95 ? 4.348 -1.070 2.427 1.00 94.00 95 ILE A N 1
ATOM 720 C CA . ILE A 1 95 ? 4.781 0.281 2.789 1.00 94.00 95 ILE A CA 1
ATOM 721 C C . ILE A 1 95 ? 6.178 0.528 2.224 1.00 94.00 95 ILE A C 1
ATOM 723 O O . ILE A 1 95 ? 6.383 1.491 1.479 1.00 94.00 95 ILE A O 1
ATOM 727 N N . GLU A 1 96 ? 7.132 -0.363 2.496 1.00 93.44 96 GLU A N 1
ATOM 728 C CA . GLU A 1 96 ? 8.504 -0.236 1.992 1.00 93.44 96 GLU A CA 1
ATOM 729 C C . GLU A 1 96 ? 8.557 -0.300 0.460 1.00 93.44 96 GLU A C 1
ATOM 731 O O . GLU A 1 96 ? 9.212 0.535 -0.171 1.00 93.44 96 GLU A O 1
ATOM 736 N N . VAL A 1 97 ? 7.794 -1.202 -0.170 1.00 91.56 97 VAL A N 1
ATOM 737 C CA . VAL A 1 97 ? 7.690 -1.275 -1.639 1.00 91.56 97 VAL A CA 1
ATOM 738 C C . VAL A 1 97 ? 7.164 0.039 -2.226 1.00 91.56 97 VAL A C 1
ATOM 740 O O . VAL A 1 97 ? 7.672 0.517 -3.247 1.00 91.56 97 VAL A O 1
ATOM 743 N N . THR A 1 98 ? 6.163 0.651 -1.591 1.00 93.06 98 THR A N 1
ATOM 744 C CA . THR A 1 98 ? 5.584 1.920 -2.053 1.00 93.06 98 THR A CA 1
ATOM 745 C C . THR A 1 98 ? 6.548 3.090 -1.835 1.00 93.06 98 THR A C 1
ATOM 747 O O . THR A 1 98 ? 6.706 3.924 -2.734 1.00 93.06 98 THR A O 1
ATOM 750 N N . ARG A 1 99 ? 7.275 3.128 -0.708 1.00 94.00 99 ARG A N 1
ATOM 751 C CA . ARG A 1 99 ? 8.348 4.108 -0.447 1.00 94.00 99 ARG A CA 1
ATOM 752 C C . ARG A 1 99 ? 9.467 4.023 -1.479 1.00 94.00 99 ARG A C 1
ATOM 754 O O . ARG A 1 99 ? 9.900 5.055 -2.006 1.00 94.00 99 ARG A O 1
ATOM 761 N N . ASP A 1 100 ? 9.913 2.815 -1.806 1.00 92.94 100 ASP A N 1
ATOM 762 C CA . ASP A 1 100 ? 10.940 2.595 -2.823 1.00 92.94 100 ASP A CA 1
ATOM 763 C C . ASP A 1 100 ? 10.464 3.046 -4.205 1.00 92.94 100 ASP A C 1
ATOM 765 O O . ASP A 1 100 ? 11.195 3.741 -4.924 1.00 92.94 100 ASP A O 1
ATOM 769 N N . GLN A 1 101 ? 9.213 2.741 -4.559 1.00 90.44 101 GLN A N 1
ATOM 770 C CA . GLN A 1 101 ? 8.623 3.204 -5.811 1.00 90.44 101 GLN A CA 1
ATOM 771 C C . GLN A 1 101 ? 8.531 4.734 -5.863 1.00 90.44 101 GLN A C 1
ATOM 773 O O . GLN A 1 101 ? 8.906 5.337 -6.870 1.00 90.44 101 GLN A O 1
ATOM 778 N N . LEU A 1 102 ? 8.118 5.379 -4.770 1.00 93.19 102 LEU A N 1
ATOM 779 C CA . LEU A 1 102 ? 8.069 6.834 -4.660 1.00 93.19 102 LEU A CA 1
ATOM 780 C C . LEU A 1 102 ? 9.456 7.464 -4.846 1.00 93.19 102 LEU A C 1
ATOM 782 O O . LEU A 1 102 ? 9.611 8.439 -5.589 1.00 93.19 102 LEU A O 1
ATOM 786 N N . LYS A 1 103 ? 10.482 6.895 -4.206 1.00 93.81 103 LYS A N 1
ATOM 787 C CA . LYS A 1 103 ? 11.876 7.337 -4.338 1.00 93.81 103 LYS A CA 1
ATOM 788 C C . LYS A 1 103 ? 12.367 7.225 -5.780 1.00 93.81 103 LYS A C 1
ATOM 790 O O . LYS A 1 103 ? 12.996 8.162 -6.278 1.00 93.81 103 LYS A O 1
ATOM 795 N N . MET A 1 104 ? 12.059 6.121 -6.462 1.00 91.31 104 MET A N 1
ATOM 796 C CA . MET A 1 104 ? 12.384 5.954 -7.880 1.00 91.31 104 MET A CA 1
ATOM 797 C C . MET A 1 104 ? 11.642 6.975 -8.748 1.00 91.31 104 MET A C 1
ATOM 799 O O . MET A 1 104 ? 12.281 7.681 -9.526 1.00 91.31 104 MET A O 1
ATOM 803 N N . SER A 1 105 ? 10.326 7.126 -8.589 1.00 91.19 105 SER A N 1
ATOM 804 C CA . SER A 1 105 ? 9.535 8.087 -9.368 1.00 91.19 105 SER A CA 1
ATOM 805 C C . SER A 1 105 ? 10.034 9.524 -9.192 1.00 91.19 105 SER A C 1
ATOM 807 O O . SER A 1 105 ? 10.182 10.234 -10.188 1.00 91.19 105 SER A O 1
ATOM 809 N N . LYS A 1 106 ? 10.413 9.926 -7.969 1.00 92.06 106 LYS A N 1
ATOM 810 C CA . LYS A 1 106 ? 11.067 11.222 -7.708 1.00 92.06 106 LYS A CA 1
ATOM 811 C C . LYS A 1 106 ? 12.398 11.357 -8.448 1.00 92.06 106 LYS A C 1
ATOM 813 O O . LYS A 1 106 ? 12.647 12.392 -9.061 1.00 92.06 106 LYS A O 1
ATOM 818 N N . ALA A 1 107 ? 13.234 10.318 -8.436 1.00 93.19 107 ALA A N 1
ATOM 819 C CA . ALA A 1 107 ? 14.526 10.328 -9.124 1.00 93.19 107 ALA A CA 1
ATOM 820 C C . ALA A 1 107 ? 14.391 10.450 -10.654 1.00 93.19 107 ALA A C 1
ATOM 822 O O . ALA A 1 107 ? 15.222 11.093 -11.293 1.00 93.19 107 ALA A O 1
ATOM 823 N N . PHE A 1 108 ? 13.337 9.872 -11.234 1.00 92.00 108 PHE A N 1
ATOM 824 C CA . PHE A 1 108 ? 13.067 9.914 -12.675 1.00 92.00 108 PHE A CA 1
ATOM 825 C C . PHE A 1 108 ? 12.152 11.073 -13.111 1.00 92.00 108 PHE A C 1
ATOM 827 O O . PHE A 1 108 ? 11.809 11.158 -14.289 1.00 92.00 108 PHE A O 1
ATOM 834 N N . GLY A 1 109 ? 11.759 11.971 -12.199 1.00 90.25 109 GLY A N 1
ATOM 835 C CA . GLY A 1 109 ? 10.888 13.112 -12.509 1.00 90.25 109 GLY A CA 1
ATOM 836 C C . GLY A 1 109 ? 9.465 12.717 -12.918 1.00 90.25 109 GLY A C 1
ATOM 837 O O . GLY A 1 109 ? 8.819 13.436 -13.679 1.00 90.25 109 GLY A O 1
ATOM 838 N N . GLN A 1 110 ? 8.987 11.561 -12.456 1.00 89.25 110 GLN A N 1
ATOM 839 C CA . GLN A 1 110 ? 7.633 11.079 -12.713 1.00 89.25 110 GLN A CA 1
ATOM 840 C C . GLN A 1 110 ? 6.624 11.718 -11.744 1.00 89.25 110 GLN A C 1
ATOM 842 O O . GLN A 1 110 ? 6.993 12.076 -10.624 1.00 89.25 110 GLN A O 1
ATOM 847 N N . PRO A 1 111 ? 5.340 11.834 -12.131 1.00 90.88 111 PRO A N 1
ATOM 848 C CA . PRO A 1 111 ? 4.285 12.267 -11.219 1.00 90.88 111 PRO A CA 1
ATOM 849 C C . PRO A 1 111 ? 4.181 11.344 -9.997 1.00 90.88 111 PRO A C 1
ATOM 851 O O . PRO A 1 111 ? 4.075 10.130 -10.151 1.00 90.88 111 PRO A O 1
ATOM 854 N N . THR A 1 112 ? 4.184 11.919 -8.792 1.00 92.44 112 THR A N 1
ATOM 855 C CA . THR A 1 112 ? 4.218 11.157 -7.529 1.00 92.44 112 THR A CA 1
ATOM 856 C C . THR A 1 112 ? 2.961 11.276 -6.683 1.00 92.44 112 THR A C 1
ATOM 858 O O . THR A 1 112 ? 2.787 10.482 -5.772 1.00 92.44 112 THR A O 1
ATOM 861 N N . GLN A 1 113 ? 2.060 12.209 -6.996 1.00 92.25 113 GLN A N 1
ATOM 862 C CA . GLN A 1 113 ? 0.934 12.558 -6.124 1.00 92.25 113 GLN A CA 1
ATOM 863 C C . GLN 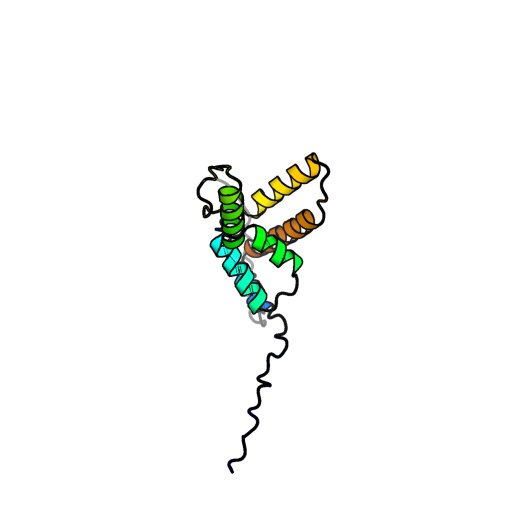A 1 113 ? 0.049 11.359 -5.737 1.00 92.25 113 GLN A C 1
ATOM 865 O O . GLN A 1 113 ? -0.372 11.255 -4.593 1.00 92.25 113 GLN A O 1
ATOM 870 N N . ALA A 1 114 ? -0.220 10.442 -6.673 1.00 88.31 114 ALA A N 1
ATOM 871 C CA . ALA A 1 114 ? -1.017 9.247 -6.390 1.00 88.31 114 ALA A CA 1
ATOM 872 C C . ALA A 1 114 ? -0.282 8.250 -5.476 1.00 88.31 114 ALA A C 1
ATOM 874 O O . ALA A 1 114 ? -0.902 7.660 -4.603 1.00 88.31 114 ALA A O 1
ATOM 875 N N . LEU A 1 115 ? 1.034 8.096 -5.660 1.00 90.38 115 LEU A N 1
ATOM 876 C CA . LEU A 1 115 ? 1.872 7.253 -4.803 1.00 90.38 115 LEU A CA 1
ATOM 877 C C . LEU A 1 115 ? 2.033 7.854 -3.407 1.00 90.38 115 LEU A C 1
ATOM 879 O O . LEU A 1 115 ? 2.104 7.109 -2.443 1.00 90.38 115 LEU A O 1
ATOM 883 N N . GLU A 1 116 ? 2.098 9.181 -3.304 1.00 93.75 116 GLU A N 1
ATOM 884 C CA . GLU A 1 116 ? 2.187 9.882 -2.020 1.00 93.75 116 GLU A CA 1
ATOM 885 C C . GLU A 1 116 ? 0.896 9.735 -1.222 1.00 93.75 116 GLU A C 1
ATOM 887 O O . GLU A 1 116 ? 0.975 9.364 -0.063 1.00 93.75 116 GLU A O 1
ATOM 892 N N . SER A 1 117 ? -0.268 9.944 -1.851 1.00 93.56 117 SER A N 1
ATOM 893 C CA . SER A 1 117 ? -1.567 9.718 -1.197 1.00 93.56 117 SER A CA 1
ATOM 894 C C . SER A 1 117 ? -1.714 8.268 -0.747 1.00 9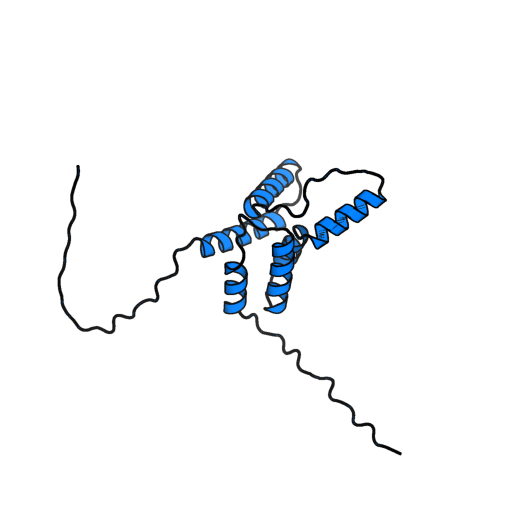3.56 117 SER A C 1
ATOM 896 O O . SER A 1 117 ? -1.991 8.018 0.411 1.00 93.56 117 SER A O 1
ATOM 898 N N . PHE A 1 118 ? -1.441 7.316 -1.645 1.00 94.38 118 PHE A N 1
ATOM 899 C CA . PHE A 1 118 ? -1.552 5.898 -1.322 1.00 94.38 118 PHE A CA 1
ATOM 900 C C . PHE A 1 118 ? -0.610 5.482 -0.187 1.00 94.38 118 PHE A C 1
ATOM 902 O O . PHE A 1 118 ? -0.992 4.665 0.640 1.00 94.38 118 PHE A O 1
ATOM 909 N N . LEU A 1 119 ? 0.610 6.035 -0.149 1.00 94.62 119 LEU A N 1
ATOM 910 C CA . LEU A 1 119 ? 1.555 5.783 0.934 1.00 94.62 119 LEU A CA 1
ATOM 911 C C . LEU A 1 119 ? 1.050 6.336 2.274 1.00 94.62 119 LEU A C 1
ATOM 913 O O . LEU A 1 119 ? 1.166 5.642 3.275 1.00 94.62 119 LEU A O 1
ATOM 917 N N . ASP A 1 120 ? 0.502 7.552 2.278 1.00 95.31 120 ASP A N 1
ATOM 918 C CA . ASP A 1 120 ? -0.087 8.181 3.469 1.00 95.31 120 ASP A CA 1
ATOM 919 C C . ASP A 1 120 ? -1.224 7.304 4.022 1.00 95.31 120 ASP A C 1
ATOM 921 O O . ASP A 1 120 ? -1.204 6.928 5.190 1.00 95.31 120 ASP A O 1
ATOM 925 N N . ASP A 1 121 ? -2.130 6.851 3.145 1.00 93.75 121 ASP A N 1
ATOM 926 C CA . ASP A 1 121 ? -3.275 6.015 3.521 1.00 93.75 121 ASP A CA 1
ATOM 927 C C . ASP A 1 121 ? -2.835 4.678 4.157 1.00 93.75 121 ASP A C 1
ATOM 929 O O . ASP A 1 121 ? -3.334 4.292 5.215 1.00 93.75 121 ASP A O 1
ATOM 933 N N . ILE A 1 122 ? -1.883 3.955 3.547 1.00 94.25 122 ILE A N 1
ATOM 934 C CA . ILE A 1 122 ? -1.407 2.667 4.095 1.00 94.25 122 ILE A CA 1
ATOM 935 C C . ILE A 1 122 ? -0.563 2.834 5.367 1.00 94.25 122 ILE A C 1
ATOM 937 O O . ILE A 1 122 ? -0.555 1.935 6.208 1.00 94.25 122 ILE A O 1
ATOM 941 N N . GLU A 1 123 ? 0.148 3.957 5.522 1.00 93.75 123 GLU A N 1
ATOM 942 C CA . GLU A 1 123 ? 0.894 4.277 6.745 1.00 93.75 123 GLU A CA 1
ATOM 943 C C . GLU A 1 123 ? -0.054 4.605 7.903 1.00 93.75 123 GLU A C 1
ATOM 945 O O . GLU A 1 123 ? 0.163 4.116 9.014 1.00 93.75 123 GLU A O 1
ATOM 950 N N . ASP A 1 124 ? -1.123 5.360 7.641 1.00 92.88 124 ASP A N 1
ATOM 951 C CA . ASP A 1 124 ? -2.163 5.670 8.622 1.00 92.88 124 ASP A CA 1
ATOM 952 C C . ASP A 1 124 ? -2.896 4.401 9.080 1.00 92.88 124 ASP A C 1
ATOM 954 O O . ASP A 1 124 ? -3.038 4.174 10.286 1.00 92.88 124 ASP A O 1
ATOM 958 N N . ILE A 1 125 ? -3.269 3.517 8.145 1.00 90.56 125 ILE A N 1
ATOM 959 C CA . ILE A 1 125 ? -3.888 2.219 8.463 1.00 90.56 125 ILE A CA 1
ATOM 960 C C . ILE A 1 125 ? -2.953 1.374 9.337 1.00 90.56 125 ILE A C 1
ATOM 962 O O . ILE A 1 125 ? -3.366 0.858 10.379 1.00 90.56 125 ILE A O 1
ATOM 966 N N . ALA A 1 126 ? -1.678 1.251 8.961 1.00 89.25 126 ALA A N 1
ATOM 967 C CA . ALA A 1 126 ? -0.710 0.478 9.738 1.00 89.25 126 ALA A CA 1
ATOM 968 C C . ALA A 1 126 ? -0.455 1.089 11.128 1.00 89.25 126 ALA A C 1
ATOM 970 O O . ALA A 1 126 ? -0.283 0.366 12.114 1.00 89.25 126 ALA A O 1
ATOM 971 N N . ALA A 1 127 ? -0.461 2.420 11.241 1.00 88.56 127 ALA A N 1
ATOM 972 C CA . ALA A 1 127 ? -0.348 3.111 12.521 1.00 88.56 127 ALA A CA 1
ATOM 973 C C . ALA A 1 127 ? -1.569 2.858 13.422 1.00 88.56 127 ALA A C 1
ATOM 975 O O . ALA A 1 127 ? -1.408 2.682 14.634 1.00 88.56 127 ALA A O 1
ATOM 976 N N . GLU A 1 128 ? -2.772 2.803 12.848 1.00 86.44 128 GLU A N 1
ATOM 977 C CA . GLU A 1 128 ? -4.003 2.468 13.565 1.00 86.44 128 GLU A CA 1
ATOM 978 C C . GLU A 1 128 ? -4.010 1.008 14.043 1.00 86.44 128 GLU A C 1
ATOM 980 O O . GLU A 1 128 ? -4.345 0.751 15.202 1.00 86.44 128 GLU A O 1
ATOM 985 N N . GLN A 1 129 ? -3.527 0.069 13.224 1.00 80.62 129 GLN A N 1
ATOM 986 C CA . GLN A 1 129 ? -3.336 -1.338 13.608 1.00 80.62 129 GLN A CA 1
ATOM 987 C C . GLN A 1 129 ? -2.297 -1.519 14.730 1.00 80.62 129 GLN A C 1
ATOM 989 O O . GLN A 1 129 ? -2.454 -2.375 15.603 1.00 80.62 129 GLN A O 1
ATOM 994 N N . ALA A 1 130 ? -1.227 -0.718 14.723 1.00 77.12 130 ALA A N 1
ATOM 995 C CA . ALA A 1 130 ? -0.163 -0.771 15.727 1.00 77.12 130 ALA A CA 1
ATOM 996 C C . ALA A 1 130 ? -0.545 -0.100 17.060 1.00 77.12 130 ALA A C 1
ATOM 998 O O . ALA A 1 130 ? 0.137 -0.294 18.076 1.00 77.12 130 ALA A O 1
ATOM 999 N N . ALA A 1 131 ? -1.614 0.702 17.085 1.00 70.31 131 ALA A N 1
ATOM 1000 C CA . ALA A 1 131 ? -2.095 1.309 18.313 1.00 70.31 131 ALA A CA 1
ATOM 1001 C C . ALA A 1 131 ? -2.634 0.215 19.258 1.00 70.31 131 ALA A C 1
ATOM 1003 O O . ALA A 1 131 ? -3.380 -0.668 18.832 1.00 70.31 131 ALA A O 1
ATOM 1004 N N . PRO A 1 132 ? -2.299 0.243 20.565 1.00 56.44 132 PRO A N 1
ATOM 1005 C CA . PRO A 1 132 ? -2.878 -0.707 21.506 1.00 56.44 132 PRO A CA 1
ATOM 1006 C C . PRO A 1 132 ? -4.406 -0.584 21.455 1.00 56.44 132 PRO A C 1
ATOM 1008 O O . PRO A 1 132 ? -4.903 0.546 21.357 1.00 56.44 132 PRO A O 1
ATOM 1011 N N . PRO A 1 133 ? -5.158 -1.701 21.558 1.00 56.06 133 PRO A N 1
ATOM 1012 C CA . PRO A 1 133 ? -6.611 -1.653 21.526 1.00 56.06 133 PRO A CA 1
ATOM 1013 C C . PRO A 1 133 ? -7.055 -0.617 22.546 1.00 56.06 133 PRO A C 1
ATOM 1015 O O . PRO A 1 133 ? -6.667 -0.700 23.718 1.00 56.06 133 PRO A O 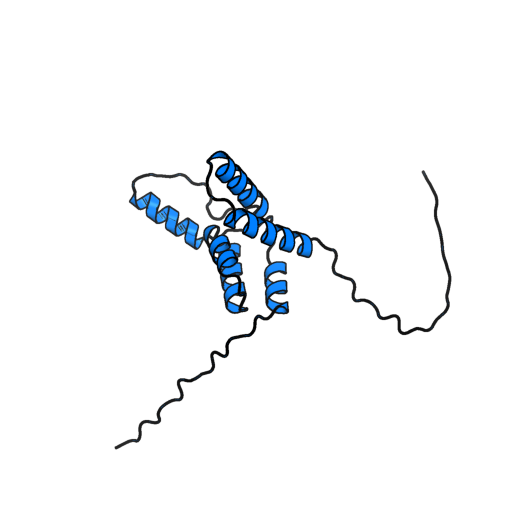1
ATOM 1018 N N . ARG A 1 134 ? -7.806 0.397 22.093 1.00 50.28 134 ARG A N 1
ATOM 1019 C CA . ARG A 1 134 ? -8.388 1.398 22.988 1.00 50.28 134 ARG A CA 1
ATOM 1020 C C . ARG A 1 134 ? -9.164 0.610 24.029 1.00 50.28 134 ARG A C 1
ATOM 1022 O O . ARG A 1 134 ? -10.215 0.052 23.721 1.00 50.28 134 ARG A O 1
ATOM 1029 N N . ALA A 1 135 ? -8.607 0.500 25.237 1.00 43.09 135 ALA A N 1
ATOM 1030 C CA . ALA A 1 135 ? -9.287 -0.161 26.333 1.00 43.09 135 ALA A CA 1
ATOM 1031 C C . ALA A 1 135 ? -10.687 0.458 26.396 1.00 43.09 135 ALA A C 1
ATOM 1033 O O . ALA A 1 135 ? -10.779 1.693 26.322 1.00 43.09 135 ALA A O 1
ATOM 1034 N N . PRO A 1 136 ? -11.767 -0.345 26.469 1.00 43.56 136 PRO A N 1
ATOM 1035 C CA . PRO A 1 136 ? -13.094 0.223 26.604 1.00 43.56 136 PRO A CA 1
ATOM 1036 C C . PRO A 1 136 ? -13.010 1.189 27.774 1.00 43.56 136 PRO A C 1
ATOM 1038 O O . PRO A 1 136 ? -12.532 0.810 28.848 1.00 43.56 136 PRO A O 1
ATOM 1041 N N . ILE A 1 137 ? -13.377 2.452 27.540 1.00 48.59 137 ILE A N 1
ATOM 1042 C CA . ILE A 1 137 ? -13.495 3.440 28.603 1.00 48.59 137 ILE A CA 1
ATOM 1043 C C . ILE A 1 137 ? -14.509 2.826 29.557 1.00 48.59 137 ILE A C 1
ATOM 1045 O O . ILE A 1 137 ? -15.716 2.885 29.326 1.00 48.59 137 ILE A O 1
ATOM 1049 N N . ALA A 1 138 ? -14.010 2.158 30.596 1.00 46.22 138 ALA A N 1
ATOM 1050 C CA . ALA A 1 138 ? -14.802 1.756 31.724 1.00 46.22 138 ALA A CA 1
ATOM 1051 C C . ALA A 1 138 ? -15.274 3.083 32.296 1.00 46.22 138 ALA A C 1
ATOM 1053 O O . ALA A 1 138 ? -14.534 3.783 32.986 1.00 46.22 138 ALA A O 1
ATOM 1054 N N . LEU A 1 139 ? -16.482 3.479 31.900 1.00 42.81 139 LEU A N 1
ATOM 1055 C CA . LEU A 1 139 ? -17.225 4.541 32.529 1.00 42.81 139 LEU A CA 1
ATOM 1056 C C . LEU A 1 139 ? -17.351 4.093 33.983 1.00 42.81 139 LEU A C 1
ATOM 1058 O O . LEU A 1 139 ? -18.233 3.306 34.327 1.00 42.81 139 LEU A O 1
ATOM 1062 N N . VAL A 1 140 ? -16.402 4.531 34.812 1.00 44.94 140 VAL A N 1
ATOM 1063 C CA . VAL A 1 140 ? -16.452 4.416 36.262 1.00 44.94 140 VAL A CA 1
ATOM 1064 C C . VAL A 1 140 ? -17.670 5.228 36.668 1.00 44.94 140 VAL A C 1
ATOM 1066 O O . VAL A 1 140 ? -17.618 6.433 36.909 1.00 44.94 140 VAL A O 1
ATOM 1069 N N . ARG A 1 141 ? -18.821 4.556 36.657 1.00 41.31 141 ARG A N 1
ATOM 1070 C CA . ARG A 1 141 ? -20.028 5.000 37.323 1.00 41.31 141 ARG A CA 1
ATOM 1071 C C . ARG A 1 141 ? -19.662 5.004 38.798 1.00 41.31 141 ARG A C 1
ATOM 1073 O O . ARG A 1 141 ? -19.434 3.950 39.380 1.00 41.31 141 ARG A O 1
ATOM 1080 N N . GLY A 1 142 ? -19.472 6.211 39.317 1.00 42.22 142 GLY A N 1
ATOM 1081 C CA . GLY A 1 142 ? -18.789 6.453 40.576 1.00 42.22 142 GLY A CA 1
ATOM 1082 C C . GLY A 1 142 ? -19.337 5.666 41.762 1.00 42.22 142 GLY A C 1
ATOM 1083 O O . GLY A 1 142 ? -20.531 5.386 41.857 1.00 42.22 142 GLY A O 1
ATOM 1084 N N . GLY A 1 143 ? -18.418 5.389 42.682 1.00 44.19 143 GLY A N 1
ATOM 1085 C CA . GLY A 1 143 ? -18.701 4.838 43.998 1.00 44.19 143 GLY A CA 1
ATOM 1086 C C . GLY A 1 143 ? -17.738 3.721 44.365 1.00 44.19 143 GLY A C 1
ATOM 1087 O O . GLY A 1 143 ? -18.134 2.569 44.342 1.00 44.19 143 GLY A O 1
ATOM 1088 N N . ASP A 1 144 ? -16.479 4.041 44.666 1.00 39.12 144 ASP A N 1
ATOM 1089 C CA . ASP A 1 144 ? -16.011 3.921 46.049 1.00 39.12 144 ASP A CA 1
ATOM 1090 C C . ASP A 1 144 ? -14.610 4.518 46.218 1.00 39.12 144 ASP A C 1
ATOM 1092 O O . ASP A 1 144 ? -13.750 4.448 45.339 1.00 39.12 144 ASP A O 1
ATOM 1096 N N . LEU A 1 145 ? -14.413 5.168 47.357 1.00 51.19 145 LEU A N 1
ATOM 1097 C CA . LEU A 1 145 ? -13.160 5.778 47.778 1.00 51.19 145 LEU A CA 1
ATOM 1098 C C . LEU A 1 145 ? -12.209 4.669 48.228 1.00 51.19 145 LEU A C 1
ATOM 1100 O O . LEU A 1 145 ? -12.547 3.902 49.124 1.00 51.19 145 LEU A O 1
ATOM 1104 N N . GLY A 1 146 ? -10.995 4.608 47.679 1.00 40.16 146 GLY A N 1
ATOM 1105 C CA . GLY A 1 146 ? -10.054 3.597 48.150 1.00 40.16 146 GLY A CA 1
ATOM 1106 C C . GLY A 1 146 ? -8.657 3.649 47.560 1.00 40.16 146 GLY A C 1
ATOM 1107 O O . GLY A 1 146 ? -8.305 2.816 46.739 1.00 40.16 146 GLY A O 1
ATOM 1108 N N . THR A 1 147 ? -7.825 4.502 48.158 1.00 45.19 147 THR A N 1
ATOM 1109 C CA . THR A 1 147 ? -6.361 4.351 48.285 1.00 45.19 147 THR A CA 1
ATOM 1110 C C . THR A 1 147 ? -5.482 4.746 47.089 1.00 45.19 147 THR A C 1
ATOM 1112 O O . THR A 1 147 ? -5.293 4.009 46.128 1.00 45.19 147 THR A O 1
ATOM 1115 N N . LEU A 1 148 ? -4.827 5.905 47.247 1.00 46.41 148 LEU A N 1
ATOM 1116 C CA . LEU A 1 148 ? -3.525 6.202 46.649 1.00 46.41 148 LEU A CA 1
ATOM 1117 C C . LEU A 1 148 ? -2.523 5.088 46.989 1.00 46.41 148 LEU A C 1
ATOM 1119 O O . LEU A 1 148 ? -2.298 4.825 48.169 1.00 46.41 148 LEU A O 1
ATOM 1123 N N . VAL A 1 149 ? -1.802 4.579 45.989 1.00 49.47 149 VAL A N 1
ATOM 1124 C CA . VAL A 1 149 ? -0.398 4.187 46.172 1.00 49.47 149 VAL A CA 1
ATOM 1125 C C . VAL A 1 149 ? 0.421 4.817 45.053 1.00 49.47 149 VAL A C 1
ATOM 1127 O O . VAL A 1 149 ? 0.498 4.328 43.932 1.00 49.47 149 VAL A O 1
ATOM 1130 N N . LEU A 1 150 ? 1.020 5.952 45.401 1.00 47.03 150 LEU A N 1
ATOM 1131 C CA . LEU A 1 150 ? 2.196 6.502 44.751 1.00 47.03 150 LEU A CA 1
ATOM 1132 C C . LEU A 1 150 ? 3.388 5.640 45.196 1.00 47.03 150 LEU A C 1
ATOM 1134 O O . LEU A 1 150 ? 3.694 5.609 46.386 1.00 47.03 150 LEU A O 1
ATOM 1138 N N . SER A 1 151 ? 4.068 4.949 44.283 1.00 48.34 151 SER A N 1
ATOM 1139 C CA . SER A 1 151 ? 5.402 4.411 44.572 1.00 48.34 151 SER A CA 1
ATOM 1140 C C . SER A 1 151 ? 6.320 4.647 43.380 1.00 48.34 151 SER A C 1
ATOM 1142 O O . SER A 1 151 ? 6.319 3.930 42.385 1.00 48.34 151 SER A O 1
ATOM 1144 N N . GLN A 1 152 ? 7.038 5.759 43.493 1.00 49.06 152 GLN A N 1
ATOM 1145 C CA . GLN A 1 152 ? 8.277 6.057 42.792 1.00 49.06 152 GLN A CA 1
ATOM 1146 C C . GLN A 1 152 ? 9.434 5.311 43.489 1.00 49.06 152 GLN A C 1
ATOM 1148 O O . GLN A 1 152 ? 9.329 5.054 44.689 1.00 49.06 152 GLN A O 1
ATOM 1153 N N . ALA A 1 153 ? 10.542 5.130 42.750 1.00 49.47 153 ALA A N 1
ATOM 1154 C CA . ALA A 1 153 ? 11.914 4.842 43.214 1.00 49.47 153 ALA A CA 1
ATOM 1155 C C . ALA A 1 153 ? 12.228 3.355 43.500 1.00 49.47 153 ALA A C 1
ATOM 1157 O O . ALA A 1 153 ? 11.396 2.641 44.039 1.00 49.47 153 ALA A O 1
ATOM 1158 N N . ASP A 1 154 ? 13.410 2.791 43.239 1.00 48.28 154 ASP A N 1
ATOM 1159 C CA . ASP A 1 154 ? 14.662 3.153 42.547 1.00 48.28 154 ASP A CA 1
ATOM 1160 C C . ASP A 1 154 ? 15.509 1.849 42.544 1.00 48.28 154 ASP A C 1
ATOM 1162 O O . ASP A 1 154 ? 15.375 1.050 43.468 1.00 48.28 154 ASP A O 1
ATOM 1166 N N . ARG A 1 155 ? 16.356 1.665 41.522 1.00 40.19 155 ARG A N 1
ATOM 1167 C CA . ARG A 1 155 ? 17.611 0.869 41.448 1.00 40.19 155 ARG A CA 1
ATOM 1168 C C . ARG A 1 155 ? 17.751 -0.541 42.061 1.00 40.19 155 ARG A C 1
ATOM 1170 O O . ARG A 1 155 ? 17.620 -0.747 43.264 1.00 40.19 155 ARG A O 1
ATOM 1177 N N . ILE A 1 156 ? 18.346 -1.421 41.242 1.00 49.72 156 ILE A N 1
ATOM 1178 C CA . ILE A 1 156 ? 19.548 -2.204 41.606 1.00 4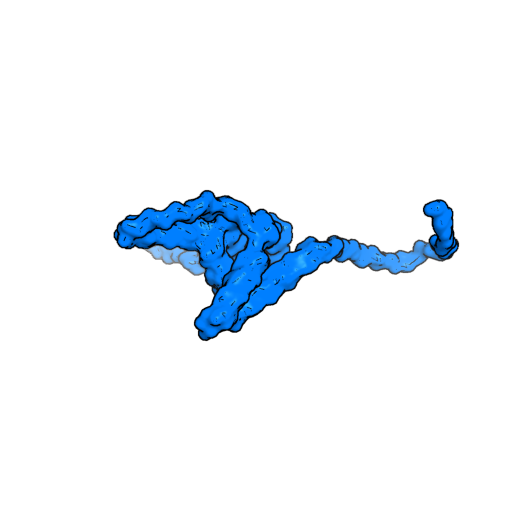9.72 156 ILE A CA 1
ATOM 1179 C C . ILE A 1 156 ? 20.588 -1.998 40.504 1.00 49.72 156 ILE A C 1
ATOM 1181 O O . ILE A 1 156 ? 20.178 -2.041 39.322 1.00 49.72 156 ILE A O 1
#

Sequence (156 aa):
MKEAKTEDFASHVAPQSPDAEAIDAIFANYDLSDISPQEIDQMADELVAAGFDDMKFIMMLTTKGAAFQAHLQEDFAQSGYEVSRGNSNANMDLIEVTRDQLKMSKAFGQPTQALESFLDDIEDIAAEQAAPPRAPIALVRGGDLGTLVLSQADRI

Foldseek 3Di:
DDDDDPDDPPPDPDLQDQPVVQLLVLLLVADLAWHWLASLVVSLVSCVVSNPPPPLLSVVSNCLHPVVVVVVVVVCVVVVDPDPDPDSGGTHNNLVVLVVVLVVCVVVVHDCPSSVVNNVVVVVSNVVSPDDPPDPPPPPPDDDDDDDDDDDDDDD

Radius of gyration: 24.51 Å; chains: 1; bounding box: 73×32×74 Å

pLDDT: mean 75.67, std 20.04, range [39.12, 95.31]